Protein AF-A0A8S4QIR5-F1 (afdb_monomer)

pLDDT: mean 88.39, std 11.43, range [55.75, 97.75]

Nearest PDB structures (foldseek):
  1wxa-assembly1_A  TM=8.131E-01  e=6.618E-05  Mus musculus
  2m4n-assembly1_A  TM=8.675E-01  e=7.318E-03  Caenorhabditis elegans
  8b69-assembly1_A  TM=8.613E-01  e=3.821E-01  Homo sapiens
  8b69-assembly1_C  TM=8.270E-01  e=4.380E-01  Homo sapiens
  2rvk-assembly1_A  TM=4.709E-01  e=2.956E+00  Schizosaccharomyces pombe 972h-

InterPro domains:
  IPR000159 Ras-associating domain [PF00788] (27-77)
  IPR000159 Ras-associating domain [PS50200] (25-78)
  IPR028842 Afadin [PTHR10398] (1-78)
  IPR029071 Ubiquitin-like domain superfamily [SSF54236] (26-78)

Sequence (78 aa):
MRRRRQQKLERKLQQFRSKDGGPDTGGTLKIYGSSLCPDVPYKTLLLSVGDTAAGVVREMLDKYGLSRHDPHHYCVVQ

Organism: NCBI:txid348720

Radius of gyration: 13.54 Å; Cα contacts (8 Å, |Δi|>4): 74; chains: 1; bounding box: 32×26×32 Å

Structure (mmCIF, N/CA/C/O backbone):
data_AF-A0A8S4QIR5-F1
#
_entry.id   AF-A0A8S4QIR5-F1
#
loop_
_atom_site.group_PDB
_atom_site.id
_atom_site.type_symbol
_atom_site.label_atom_id
_atom_site.label_alt_id
_atom_site.label_comp_id
_atom_site.label_asym_id
_atom_site.label_entity_id
_atom_site.label_seq_id
_atom_site.pdbx_PDB_ins_code
_atom_site.Cartn_x
_atom_site.Cartn_y
_atom_site.Cartn_z
_atom_site.occupancy
_atom_site.B_iso_or_equiv
_atom_site.auth_seq_id
_atom_site.auth_comp_id
_atom_site.auth_asym_id
_atom_site.auth_atom_id
_atom_site.pdbx_PDB_model_num
ATOM 1 N N . MET A 1 1 ? 8.846 10.266 14.283 1.00 61.34 1 MET A N 1
ATOM 2 C CA . MET A 1 1 ? 7.849 9.994 13.214 1.00 61.34 1 MET A CA 1
ATOM 3 C C . MET A 1 1 ? 8.188 10.630 11.859 1.00 61.34 1 MET A C 1
ATOM 5 O O . MET A 1 1 ? 8.189 9.910 10.867 1.00 61.34 1 MET A O 1
ATOM 9 N N . ARG A 1 2 ? 8.530 11.928 11.783 1.00 78.75 2 ARG A N 1
ATOM 10 C CA . ARG A 1 2 ? 8.803 12.647 10.515 1.00 78.75 2 ARG A CA 1
ATOM 11 C C . ARG A 1 2 ? 9.906 12.018 9.639 1.00 78.75 2 ARG A C 1
ATOM 13 O O . ARG A 1 2 ? 9.691 11.812 8.452 1.00 78.75 2 ARG A O 1
ATOM 20 N N . ARG A 1 3 ? 11.036 11.613 10.236 1.00 88.56 3 ARG A N 1
ATOM 21 C CA . ARG A 1 3 ? 12.189 11.037 9.510 1.00 88.56 3 ARG A CA 1
ATOM 22 C C . ARG A 1 3 ? 11.882 9.715 8.788 1.00 88.56 3 ARG A C 1
ATOM 24 O O . ARG A 1 3 ? 12.274 9.556 7.641 1.00 88.56 3 ARG A O 1
ATOM 31 N N . ARG A 1 4 ? 11.148 8.785 9.419 1.00 83.56 4 ARG A N 1
ATOM 32 C CA . ARG A 1 4 ? 10.800 7.482 8.807 1.00 83.56 4 ARG A CA 1
ATOM 33 C C . ARG A 1 4 ? 9.864 7.637 7.605 1.00 83.56 4 ARG A C 1
ATOM 35 O O . ARG A 1 4 ? 10.067 6.984 6.589 1.00 83.56 4 ARG A O 1
ATOM 42 N N . ARG A 1 5 ? 8.862 8.521 7.710 1.00 81.56 5 ARG A N 1
ATOM 43 C CA . ARG A 1 5 ? 7.946 8.825 6.596 1.00 81.56 5 ARG A CA 1
ATOM 44 C C . ARG A 1 5 ? 8.686 9.443 5.412 1.00 81.56 5 ARG A C 1
ATOM 46 O O . ARG A 1 5 ? 8.479 8.997 4.291 1.00 81.56 5 ARG A O 1
ATOM 53 N N . GLN A 1 6 ? 9.570 10.402 5.685 1.00 86.25 6 GLN A N 1
ATOM 54 C CA . GLN A 1 6 ? 10.390 11.049 4.662 1.00 86.25 6 GLN A CA 1
ATOM 55 C C . GLN A 1 6 ? 11.266 10.032 3.917 1.00 86.25 6 GLN A C 1
ATOM 57 O O . GLN A 1 6 ? 11.208 9.958 2.697 1.00 86.25 6 GLN A O 1
ATOM 62 N N . GLN A 1 7 ? 11.974 9.165 4.647 1.00 88.44 7 GLN A N 1
ATOM 63 C CA . GLN A 1 7 ? 12.812 8.119 4.047 1.00 88.44 7 GLN A CA 1
ATOM 64 C C . GLN A 1 7 ? 12.012 7.116 3.209 1.00 88.44 7 GLN A C 1
ATOM 66 O O . GLN A 1 7 ? 12.478 6.682 2.159 1.00 88.44 7 GLN A O 1
ATOM 71 N N . LYS A 1 8 ? 10.811 6.730 3.663 1.00 85.75 8 LYS A N 1
ATOM 72 C CA . LYS A 1 8 ? 9.933 5.833 2.899 1.00 85.75 8 LYS A CA 1
ATOM 73 C C . LYS A 1 8 ? 9.502 6.481 1.583 1.00 85.75 8 LYS A C 1
ATOM 75 O O . LYS A 1 8 ? 9.550 5.827 0.546 1.00 85.75 8 LYS A O 1
ATOM 80 N N . LEU A 1 9 ? 9.122 7.759 1.631 1.00 84.75 9 LEU A N 1
ATOM 81 C CA . LEU A 1 9 ? 8.746 8.518 0.444 1.00 84.75 9 LEU A CA 1
ATOM 82 C C . LEU A 1 9 ? 9.929 8.676 -0.517 1.00 84.75 9 LEU A C 1
ATOM 84 O O . LEU A 1 9 ? 9.770 8.417 -1.699 1.00 84.75 9 LEU A O 1
ATOM 88 N N . GLU A 1 10 ? 11.112 9.034 -0.021 1.00 86.25 10 GLU A N 1
ATOM 89 C CA . GLU A 1 10 ? 12.320 9.184 -0.840 1.00 86.25 10 GLU A CA 1
ATOM 90 C C . GLU A 1 10 ? 12.720 7.879 -1.530 1.00 86.25 10 GLU A C 1
ATOM 92 O O . GLU A 1 10 ? 13.007 7.892 -2.723 1.00 86.25 10 GLU A O 1
ATOM 97 N N . ARG A 1 11 ? 12.674 6.744 -0.819 1.00 85.12 11 ARG A N 1
ATOM 98 C CA . ARG A 1 11 ? 12.932 5.422 -1.415 1.00 85.12 11 ARG A CA 1
ATOM 99 C C . ARG A 1 11 ? 11.921 5.076 -2.498 1.00 85.12 11 ARG A C 1
ATOM 101 O O . ARG A 1 11 ? 12.325 4.633 -3.566 1.00 85.12 11 ARG A O 1
ATOM 108 N N . LYS A 1 12 ? 10.629 5.302 -2.235 1.00 82.50 12 LYS A N 1
ATOM 109 C CA . LYS A 1 12 ? 9.572 5.119 -3.236 1.00 82.50 12 LYS A CA 1
ATOM 110 C C . LYS A 1 12 ? 9.873 6.006 -4.442 1.00 82.50 12 LYS A C 1
ATOM 112 O O . LYS A 1 12 ? 10.065 5.466 -5.513 1.00 82.50 12 LYS A O 1
ATOM 117 N N . LEU A 1 13 ? 10.058 7.318 -4.263 1.00 81.94 13 LEU A N 1
ATOM 118 C CA . LEU A 1 13 ? 10.407 8.275 -5.328 1.00 81.94 13 LEU A CA 1
ATOM 119 C C . LEU A 1 13 ? 11.650 7.875 -6.136 1.00 81.94 13 LEU A C 1
ATOM 121 O O . LEU A 1 13 ? 11.669 8.089 -7.342 1.00 81.94 13 LEU A O 1
ATOM 125 N N . GLN A 1 14 ?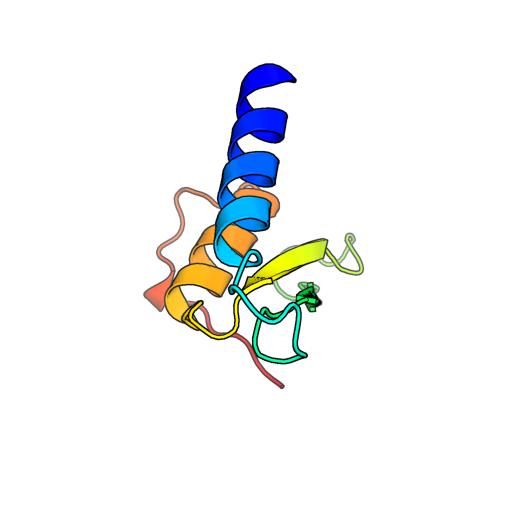 12.666 7.276 -5.513 1.00 80.75 14 GLN A N 1
ATOM 126 C CA . GLN A 1 14 ? 13.827 6.733 -6.224 1.00 80.75 14 GLN A CA 1
ATOM 127 C C . GLN A 1 14 ? 13.471 5.540 -7.121 1.00 80.75 14 GLN A C 1
ATOM 129 O O . GLN A 1 14 ? 14.030 5.441 -8.207 1.00 80.75 14 GLN A O 1
ATOM 134 N N . GLN A 1 15 ? 12.524 4.682 -6.727 1.00 76.50 15 GLN A N 1
ATOM 135 C CA . GLN A 1 15 ? 12.020 3.595 -7.584 1.00 76.50 15 GLN A CA 1
ATOM 136 C C . GLN A 1 15 ? 11.292 4.125 -8.832 1.00 76.50 15 GLN A C 1
ATOM 138 O O . GLN A 1 15 ? 11.304 3.458 -9.858 1.00 76.50 15 GLN A O 1
ATOM 143 N N . PHE A 1 16 ? 10.728 5.339 -8.775 1.00 74.12 16 PHE A N 1
ATOM 144 C CA . PHE A 1 16 ? 10.140 6.036 -9.933 1.00 74.12 16 PHE A CA 1
ATOM 145 C C . PHE A 1 16 ? 11.167 6.808 -10.766 1.00 74.12 16 PHE A C 1
ATOM 147 O O . PHE A 1 16 ? 10.804 7.427 -11.758 1.00 74.12 16 PHE A O 1
ATOM 154 N N . ARG A 1 17 ? 12.448 6.851 -10.388 1.00 68.38 17 ARG A N 1
ATOM 155 C CA . ARG A 1 17 ? 13.477 7.518 -11.198 1.00 68.38 17 ARG A CA 1
ATOM 156 C C . ARG A 1 17 ? 14.053 6.539 -12.221 1.00 68.38 17 ARG A C 1
ATOM 158 O O . ARG A 1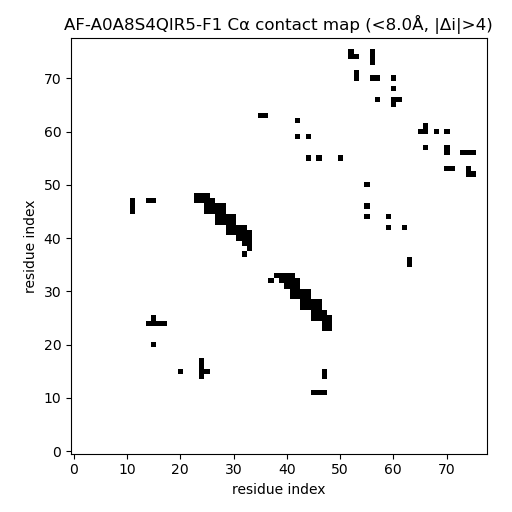 17 ? 15.237 6.219 -12.180 1.00 68.38 17 ARG A O 1
ATOM 165 N N . SER A 1 18 ? 13.217 6.067 -13.143 1.00 60.75 18 SER A N 1
ATOM 166 C CA . SER A 1 18 ? 13.702 5.475 -14.397 1.00 60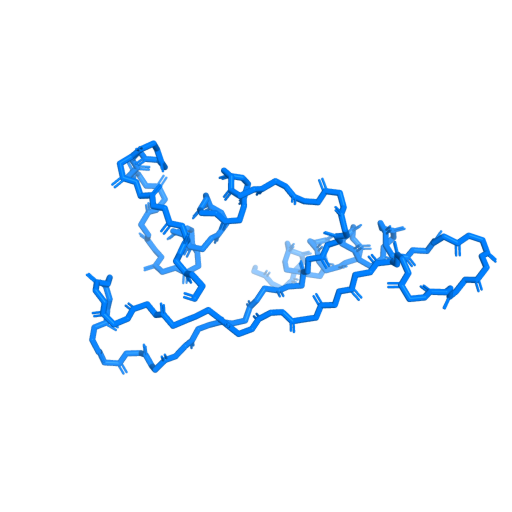.75 18 SER A CA 1
ATOM 167 C C . SER A 1 18 ? 14.327 6.583 -15.254 1.00 60.75 18 SER A C 1
ATOM 169 O O . SER A 1 18 ? 13.845 7.718 -15.228 1.00 60.75 18 SER A O 1
ATOM 171 N N . LYS A 1 19 ? 15.405 6.276 -15.992 1.00 55.75 19 LYS A N 1
ATOM 172 C CA . LYS A 1 19 ? 16.218 7.256 -16.745 1.00 55.75 19 LYS A CA 1
ATOM 173 C C . LYS A 1 19 ? 15.415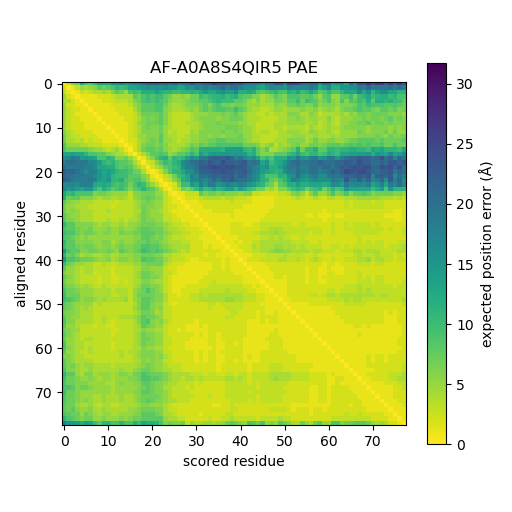 8.146 -17.707 1.00 55.75 19 LYS A C 1
ATOM 175 O O . LYS A 1 19 ? 15.846 9.266 -17.959 1.00 55.75 19 LYS A O 1
ATOM 180 N N . ASP A 1 20 ? 14.254 7.682 -18.164 1.00 59.25 20 ASP A N 1
ATOM 181 C CA . ASP A 1 20 ? 13.467 8.338 -19.212 1.00 59.25 20 ASP A CA 1
ATOM 182 C C . ASP A 1 20 ? 12.200 9.057 -18.707 1.00 59.25 20 ASP A C 1
ATOM 184 O O . ASP A 1 20 ? 11.479 9.651 -19.501 1.00 59.25 20 ASP A O 1
ATOM 188 N N . GLY A 1 21 ? 11.896 9.023 -17.398 1.00 58.25 21 GLY A N 1
ATOM 189 C CA . GLY A 1 21 ? 10.741 9.742 -16.822 1.00 58.25 21 GLY A CA 1
ATOM 190 C C . GLY A 1 21 ? 9.363 9.326 -17.370 1.00 58.25 21 GLY A C 1
ATOM 191 O O . GLY A 1 21 ? 8.386 10.051 -17.186 1.00 58.25 21 GLY A O 1
ATOM 192 N N . GLY A 1 22 ? 9.292 8.184 -18.060 1.00 61.56 22 GLY A N 1
ATOM 193 C CA . GLY A 1 22 ? 8.101 7.693 -18.746 1.00 61.56 22 GLY A CA 1
ATOM 194 C C . GLY A 1 22 ? 7.043 7.064 -17.824 1.00 61.56 22 GLY A C 1
ATOM 195 O O . GLY A 1 22 ? 7.321 6.784 -16.653 1.00 61.56 22 GLY A O 1
ATOM 196 N N . PRO A 1 23 ? 5.832 6.807 -18.356 1.00 60.09 23 PRO A N 1
ATOM 197 C CA . PRO A 1 23 ? 4.663 6.303 -17.617 1.00 60.09 23 PRO A CA 1
ATOM 198 C C . PRO A 1 23 ? 4.885 4.953 -16.912 1.00 60.09 23 PRO A C 1
ATOM 200 O O . PRO A 1 23 ? 4.169 4.634 -15.964 1.00 60.09 23 PRO A O 1
ATOM 203 N N . ASP A 1 24 ? 5.926 4.208 -17.286 1.00 66.31 24 ASP A N 1
ATOM 204 C CA . ASP A 1 24 ? 6.324 2.931 -16.676 1.00 66.31 24 ASP A CA 1
ATOM 205 C C . ASP A 1 24 ? 6.991 3.077 -15.299 1.00 66.31 24 ASP A C 1
ATOM 207 O O . ASP A 1 24 ? 7.591 2.144 -14.773 1.00 66.31 24 ASP A O 1
ATOM 211 N N . THR A 1 25 ? 6.929 4.259 -14.691 1.00 76.69 25 THR A N 1
ATOM 212 C CA . THR A 1 25 ? 7.462 4.486 -13.345 1.00 76.69 25 THR A CA 1
ATOM 213 C C . THR A 1 25 ? 6.437 4.168 -12.259 1.00 76.69 25 THR A C 1
ATOM 215 O O . THR A 1 25 ? 6.830 3.700 -11.192 1.00 76.69 25 THR A O 1
ATOM 218 N N . GLY A 1 26 ? 5.134 4.307 -12.536 1.00 84.44 26 GLY A N 1
ATOM 219 C CA . GLY A 1 26 ? 4.017 4.015 -11.626 1.00 84.44 26 GLY A CA 1
ATOM 220 C C . GLY A 1 26 ? 3.239 5.269 -11.199 1.00 84.44 26 GLY A C 1
ATOM 221 O O . GLY A 1 26 ? 3.252 6.280 -11.894 1.00 84.44 26 GLY A O 1
ATOM 222 N N . GLY A 1 27 ? 2.531 5.236 -10.064 1.00 88.56 27 GLY A N 1
ATOM 223 C CA . GLY A 1 27 ? 1.704 6.366 -9.631 1.00 88.56 27 GLY A CA 1
ATOM 224 C C . GLY A 1 27 ? 1.063 6.227 -8.252 1.00 88.56 27 GLY A C 1
ATOM 225 O O . GLY A 1 27 ? 1.393 5.347 -7.459 1.00 88.56 27 GLY A O 1
ATOM 226 N N . THR A 1 28 ? 0.143 7.140 -7.935 1.00 92.50 28 THR A N 1
ATOM 227 C CA . THR A 1 28 ? -0.626 7.080 -6.683 1.00 92.50 28 THR A CA 1
ATOM 228 C C . THR A 1 28 ? -1.931 6.327 -6.901 1.00 92.50 28 THR A C 1
ATOM 230 O O . THR A 1 28 ? -2.795 6.791 -7.640 1.00 92.50 28 THR A O 1
ATOM 233 N N . LEU A 1 29 ? -2.106 5.208 -6.201 1.00 93.94 29 LEU A N 1
ATOM 234 C CA . LEU A 1 29 ? -3.331 4.419 -6.218 1.00 93.94 29 LEU A CA 1
ATOM 235 C C . LEU A 1 29 ? -4.221 4.793 -5.027 1.00 93.94 29 LEU A C 1
ATOM 237 O O . LEU A 1 29 ? -3.748 4.850 -3.888 1.00 93.94 29 LEU A O 1
ATOM 241 N N . LYS A 1 30 ? -5.511 5.049 -5.274 1.00 97.38 30 LYS A N 1
ATOM 242 C CA . LYS A 1 30 ? -6.538 5.138 -4.223 1.00 97.38 30 LYS A CA 1
ATOM 243 C C . LYS A 1 30 ? -7.090 3.737 -3.984 1.00 97.38 30 LYS A C 1
ATOM 245 O O . LYS A 1 30 ? -7.631 3.139 -4.903 1.00 97.38 30 LYS A O 1
ATOM 250 N N . ILE A 1 31 ? -6.954 3.234 -2.763 1.00 97.44 31 ILE A N 1
ATOM 251 C CA . ILE A 1 31 ? -7.450 1.913 -2.375 1.00 97.44 31 ILE A CA 1
ATOM 252 C C . ILE A 1 31 ? -8.583 2.115 -1.372 1.00 97.44 31 ILE A C 1
ATOM 254 O O . ILE A 1 31 ? -8.387 2.718 -0.310 1.00 97.44 31 ILE A O 1
ATOM 258 N N . TYR A 1 32 ? -9.763 1.623 -1.734 1.00 97.25 32 TYR A N 1
ATOM 259 C CA . TYR A 1 32 ? -10.957 1.639 -0.899 1.00 97.25 32 TYR A CA 1
ATOM 260 C C . TYR A 1 32 ? -10.916 0.431 0.035 1.00 97.25 32 TYR A C 1
ATOM 262 O O . TYR A 1 32 ? -10.720 -0.697 -0.406 1.00 97.25 32 TYR A O 1
ATOM 270 N N . GLY A 1 33 ? -11.045 0.680 1.335 1.00 95.44 33 GLY A N 1
ATOM 271 C CA . GLY A 1 33 ? -10.893 -0.341 2.373 1.00 95.44 33 GLY A CA 1
ATOM 272 C C . GLY A 1 33 ? -12.092 -0.403 3.304 1.00 95.44 33 GLY A C 1
ATOM 273 O O . GLY A 1 33 ? -11.901 -0.624 4.496 1.00 95.44 33 GLY A O 1
ATOM 274 N N . SER A 1 34 ? -13.306 -0.187 2.790 1.00 95.25 34 SER A N 1
ATOM 275 C CA . SER A 1 34 ? -14.542 -0.213 3.585 1.00 95.25 34 SER A CA 1
ATOM 276 C C . SER A 1 34 ? -14.725 -1.535 4.340 1.00 95.25 34 SER A C 1
ATOM 278 O O . SER A 1 34 ? -15.206 -1.524 5.467 1.00 95.25 34 SER A O 1
ATOM 280 N N . SER A 1 35 ? -14.254 -2.658 3.785 1.00 93.56 35 SER A N 1
ATOM 281 C CA . SER A 1 35 ? -14.236 -3.967 4.460 1.00 93.56 35 SER A CA 1
ATOM 282 C C . SER A 1 35 ? -13.226 -4.074 5.613 1.00 93.56 35 SER A C 1
ATOM 284 O O . SER A 1 35 ? -13.337 -4.982 6.429 1.00 93.56 35 SER A O 1
ATOM 286 N N . LEU A 1 36 ? -12.229 -3.184 5.683 1.00 94.50 36 LEU A N 1
ATOM 287 C CA . LEU A 1 36 ? -11.238 -3.130 6.768 1.00 94.50 36 LEU A CA 1
ATOM 288 C C . LEU A 1 36 ? -11.611 -2.089 7.827 1.00 94.50 36 LEU A C 1
ATOM 290 O O . LEU A 1 36 ? -11.435 -2.320 9.019 1.00 94.50 36 LEU A O 1
ATOM 294 N N . CYS A 1 37 ? -12.070 -0.917 7.388 1.00 95.38 37 CYS A N 1
ATOM 295 C CA . CYS A 1 37 ? -12.428 0.206 8.245 1.00 95.38 37 CYS A CA 1
ATOM 296 C C . CYS A 1 37 ? -13.511 1.044 7.538 1.00 95.38 37 CYS A C 1
ATOM 298 O O . CYS A 1 37 ? -13.164 1.896 6.713 1.00 95.38 37 CYS A O 1
ATOM 300 N N . PRO A 1 38 ? -14.803 0.798 7.832 1.00 95.44 38 PRO A N 1
ATOM 301 C CA . PRO A 1 38 ? -15.932 1.425 7.137 1.00 95.44 38 PRO A CA 1
ATOM 302 C C . PRO A 1 38 ? -15.925 2.958 7.176 1.00 95.44 38 PRO A C 1
ATOM 304 O O . PRO A 1 38 ? -16.331 3.599 6.211 1.00 95.44 38 PRO A O 1
ATOM 307 N N . ASP A 1 39 ? -15.403 3.544 8.255 1.00 96.31 39 ASP A N 1
ATOM 308 C CA . ASP A 1 39 ? -15.380 4.997 8.469 1.00 96.31 39 ASP A CA 1
ATOM 309 C C . ASP A 1 39 ? -14.297 5.725 7.652 1.00 96.31 39 ASP A C 1
ATOM 311 O O . ASP A 1 39 ? -14.267 6.955 7.591 1.00 96.31 39 ASP A O 1
ATOM 315 N N . VAL A 1 40 ? -13.371 4.987 7.027 1.00 96.00 40 VAL A N 1
ATOM 316 C CA . VAL A 1 40 ? -12.272 5.559 6.242 1.00 96.00 40 VAL A CA 1
ATOM 317 C C . VAL A 1 40 ? -12.518 5.297 4.753 1.00 96.00 40 VAL A C 1
ATOM 319 O O . VAL A 1 40 ? -12.348 4.162 4.304 1.00 96.00 40 VAL A O 1
ATOM 322 N N . PRO A 1 41 ? -12.819 6.332 3.942 1.00 95.25 41 PRO A N 1
ATOM 323 C CA . PRO A 1 41 ? -13.290 6.146 2.568 1.00 95.25 41 PRO A CA 1
ATOM 324 C C . PRO A 1 41 ? -12.239 5.488 1.668 1.00 95.25 41 PRO A C 1
ATOM 326 O O . PRO A 1 41 ? -12.536 4.564 0.917 1.00 9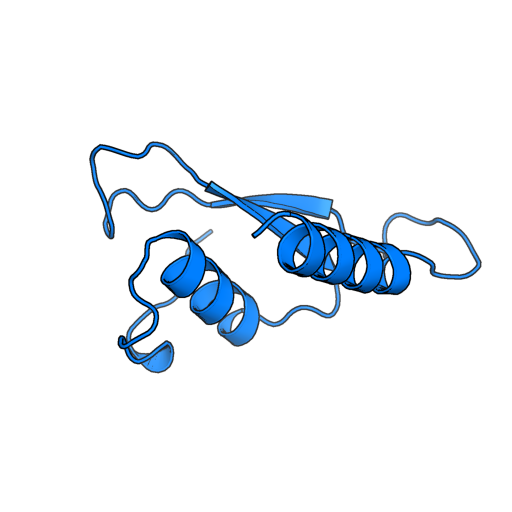5.25 41 PRO A O 1
ATOM 329 N N . TYR A 1 42 ? -10.991 5.945 1.752 1.00 97.19 42 TYR A N 1
ATOM 330 C CA . TYR A 1 42 ? -9.859 5.339 1.062 1.00 97.19 42 TYR A CA 1
ATOM 331 C C . TYR A 1 42 ? -8.555 5.711 1.760 1.00 97.19 42 TYR A C 1
ATOM 333 O O . TYR A 1 42 ? -8.465 6.704 2.491 1.00 97.19 42 TYR A O 1
ATOM 341 N N . LYS A 1 43 ? -7.491 4.965 1.464 1.00 97.31 43 LYS A N 1
ATOM 342 C CA . LYS A 1 43 ? -6.128 5.469 1.645 1.00 97.31 43 LYS A CA 1
ATOM 343 C C . LYS A 1 43 ? -5.360 5.354 0.337 1.00 97.31 43 LYS A C 1
ATOM 345 O O . LYS A 1 43 ? -5.645 4.524 -0.514 1.00 97.31 43 LYS A O 1
ATOM 350 N N . THR A 1 44 ? -4.372 6.224 0.184 1.00 96.38 44 THR A N 1
ATOM 351 C CA . THR A 1 44 ? -3.502 6.243 -0.994 1.00 96.38 44 THR A CA 1
ATOM 352 C C . THR A 1 44 ? -2.205 5.468 -0.781 1.00 96.38 44 THR A C 1
ATOM 354 O O . THR A 1 44 ? -1.617 5.548 0.299 1.00 96.38 44 THR A O 1
ATOM 357 N N . LEU A 1 45 ? -1.707 4.782 -1.801 1.00 94.56 45 LEU A N 1
ATOM 358 C CA . LEU A 1 45 ? -0.336 4.274 -1.835 1.00 94.56 45 LEU A CA 1
ATOM 359 C C . LEU A 1 45 ? 0.370 4.824 -3.066 1.00 94.56 45 LEU A C 1
ATOM 361 O O . LEU A 1 45 ? -0.222 4.912 -4.135 1.00 94.56 45 LEU A O 1
ATOM 365 N N . LEU A 1 46 ? 1.629 5.211 -2.899 1.00 91.81 46 LEU A N 1
ATOM 366 C CA . LEU A 1 46 ? 2.506 5.499 -4.025 1.00 91.81 46 LEU A CA 1
ATOM 367 C C . LEU A 1 46 ? 3.102 4.154 -4.463 1.00 91.81 46 LEU A C 1
ATOM 369 O O . LEU A 1 46 ? 3.751 3.508 -3.640 1.00 91.81 46 LEU A O 1
ATOM 373 N N . LEU A 1 47 ? 2.832 3.709 -5.688 1.00 91.00 47 LEU A N 1
ATOM 374 C CA . LEU A 1 47 ? 3.172 2.375 -6.194 1.00 91.00 47 LEU A CA 1
ATOM 375 C C . LEU A 1 47 ? 3.936 2.447 -7.510 1.00 91.00 47 LEU A C 1
ATOM 377 O O . LEU A 1 47 ? 3.512 3.168 -8.408 1.00 91.00 47 LEU A O 1
ATOM 381 N N . SER A 1 48 ? 5.028 1.698 -7.621 1.00 88.19 48 SER A N 1
ATOM 382 C CA . SER A 1 48 ? 5.726 1.500 -8.895 1.00 88.19 48 SER A CA 1
ATOM 383 C C . SER A 1 48 ? 5.054 0.395 -9.713 1.00 88.19 48 SER A C 1
ATOM 385 O O . SER A 1 48 ? 4.335 -0.433 -9.154 1.00 88.19 48 SER A O 1
ATOM 387 N N . VAL A 1 49 ? 5.320 0.322 -11.019 1.00 86.94 49 VAL A N 1
ATOM 388 C CA . VAL A 1 49 ? 4.820 -0.791 -11.857 1.00 86.94 49 VAL A CA 1
ATOM 389 C C . VAL A 1 49 ? 5.391 -2.158 -11.453 1.00 86.94 49 VAL A C 1
ATOM 391 O O . VAL A 1 49 ? 4.829 -3.187 -11.808 1.00 86.94 49 VAL A O 1
ATOM 394 N N . GLY A 1 50 ? 6.497 -2.178 -10.700 1.00 87.25 50 GLY A N 1
ATOM 395 C CA . GLY A 1 50 ? 7.096 -3.397 -10.157 1.00 87.25 50 GLY A CA 1
ATOM 396 C C . GLY A 1 50 ? 6.524 -3.832 -8.803 1.00 87.25 50 GLY A C 1
ATOM 397 O O . GLY A 1 50 ? 6.915 -4.883 -8.297 1.00 87.25 50 GLY A O 1
ATOM 398 N N . ASP A 1 51 ? 5.632 -3.045 -8.189 1.00 90.94 51 ASP A N 1
ATOM 399 C CA . ASP A 1 51 ? 5.014 -3.421 -6.916 1.00 90.94 51 ASP A CA 1
ATOM 400 C C . ASP A 1 51 ? 4.022 -4.579 -7.119 1.00 90.94 51 ASP A C 1
ATOM 402 O O . ASP A 1 51 ? 3.144 -4.546 -7.979 1.00 90.94 51 ASP A O 1
ATOM 406 N N . THR A 1 52 ? 4.137 -5.618 -6.289 1.00 94.31 52 THR A N 1
ATOM 407 C CA . THR A 1 52 ? 3.257 -6.793 -6.354 1.00 94.31 52 THR A CA 1
ATOM 408 C C . THR A 1 52 ? 1.995 -6.596 -5.521 1.00 94.31 52 THR A C 1
ATOM 410 O O . THR A 1 52 ? 2.021 -5.922 -4.489 1.00 94.31 52 THR A O 1
ATOM 413 N N . ALA A 1 53 ? 0.899 -7.267 -5.891 1.00 95.25 53 ALA A N 1
ATOM 414 C CA . ALA A 1 53 ? -0.348 -7.235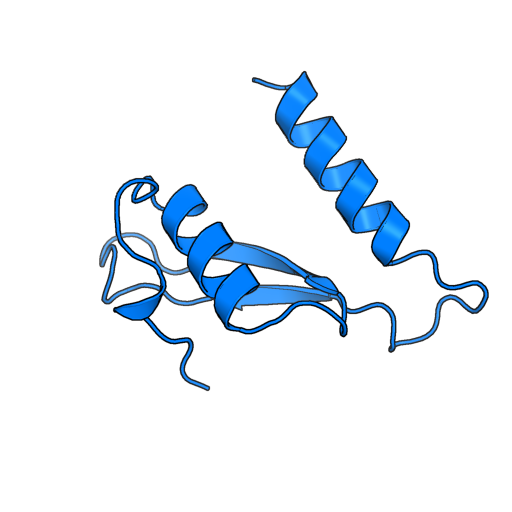 -5.121 1.00 95.25 53 ALA A CA 1
ATOM 415 C C . ALA A 1 53 ? -0.135 -7.607 -3.639 1.00 95.25 53 ALA A C 1
ATOM 417 O O . ALA A 1 53 ? -0.640 -6.925 -2.751 1.00 95.25 53 ALA A O 1
ATOM 418 N N . ALA A 1 54 ? 0.688 -8.620 -3.353 1.00 96.19 54 ALA A N 1
ATOM 419 C CA . ALA A 1 54 ? 1.035 -9.005 -1.982 1.00 96.19 54 ALA A CA 1
ATOM 420 C C . ALA A 1 54 ? 1.762 -7.883 -1.211 1.00 96.19 54 ALA A C 1
ATOM 422 O O . ALA A 1 54 ? 1.493 -7.659 -0.027 1.00 96.19 54 ALA A O 1
ATOM 423 N N . GLY A 1 55 ? 2.664 -7.149 -1.873 1.00 95.38 55 GLY A N 1
ATOM 424 C CA . GLY A 1 55 ? 3.321 -5.974 -1.299 1.00 95.38 55 GLY A CA 1
ATOM 425 C C . GLY A 1 55 ? 2.335 -4.839 -1.014 1.00 95.38 55 GLY A C 1
ATOM 426 O O . GLY A 1 55 ? 2.358 -4.264 0.076 1.00 95.38 55 GLY A O 1
ATOM 427 N N . VAL A 1 56 ? 1.422 -4.579 -1.954 1.00 96.12 56 VAL A N 1
ATOM 428 C CA . VAL A 1 56 ? 0.351 -3.580 -1.824 1.00 96.12 56 VAL A CA 1
ATOM 429 C C . VAL A 1 56 ? -0.556 -3.894 -0.634 1.00 96.12 56 VAL A C 1
ATOM 431 O O . VAL A 1 56 ? -0.784 -3.020 0.202 1.00 96.12 56 VAL A O 1
ATOM 434 N N . VAL A 1 57 ? -1.025 -5.141 -0.507 1.00 97.75 57 VAL A N 1
ATOM 435 C CA . VAL A 1 57 ? -1.862 -5.589 0.618 1.00 97.75 57 VAL A CA 1
ATOM 436 C C . VAL A 1 57 ? -1.145 -5.371 1.948 1.00 97.75 57 VAL A C 1
ATOM 438 O O . VAL A 1 57 ? -1.699 -4.740 2.849 1.00 97.75 57 VAL A O 1
ATOM 441 N N . ARG A 1 58 ? 0.108 -5.827 2.070 1.00 97.38 58 ARG A N 1
ATOM 442 C CA . ARG A 1 58 ? 0.907 -5.653 3.293 1.00 97.38 58 ARG A CA 1
ATOM 443 C C . ARG A 1 58 ? 1.047 -4.178 3.673 1.00 97.38 58 ARG A C 1
ATOM 445 O O . ARG A 1 58 ? 0.869 -3.821 4.836 1.00 97.38 58 ARG A O 1
ATOM 452 N N . GLU A 1 59 ? 1.368 -3.323 2.703 1.00 96.06 59 GLU A N 1
ATOM 453 C CA . GLU A 1 59 ? 1.528 -1.888 2.936 1.00 96.06 59 GLU A CA 1
ATOM 454 C C . GLU A 1 59 ? 0.200 -1.222 3.335 1.00 96.06 59 GLU A C 1
ATOM 456 O O . GLU A 1 59 ? 0.181 -0.337 4.196 1.00 96.06 59 GLU A O 1
ATOM 461 N N . MET A 1 60 ? -0.916 -1.665 2.754 1.00 97.06 60 MET A N 1
ATOM 462 C CA . MET A 1 60 ? -2.239 -1.142 3.076 1.00 97.06 60 MET A CA 1
ATOM 463 C C . MET A 1 60 ? -2.697 -1.549 4.481 1.00 97.06 60 MET A C 1
ATOM 465 O O . MET A 1 60 ? -3.190 -0.695 5.222 1.00 97.06 60 MET A O 1
ATOM 469 N N . LEU A 1 61 ? -2.474 -2.807 4.882 1.00 97.62 61 LEU A N 1
ATOM 470 C CA . LEU A 1 61 ? -2.753 -3.289 6.240 1.00 97.62 61 LEU A CA 1
ATOM 471 C C . LEU A 1 61 ? -1.982 -2.471 7.284 1.00 97.62 61 LEU A C 1
ATOM 473 O O . LEU A 1 61 ? -2.582 -1.985 8.242 1.00 97.62 61 LEU A O 1
ATOM 477 N N . ASP A 1 62 ? -0.689 -2.212 7.062 1.00 96.06 62 ASP A N 1
ATOM 478 C CA . ASP A 1 62 ? 0.105 -1.331 7.931 1.00 96.06 62 ASP A CA 1
ATOM 479 C C . ASP A 1 62 ? -0.496 0.086 8.004 1.00 96.06 62 ASP A C 1
ATOM 481 O O . ASP A 1 62 ? -0.644 0.664 9.082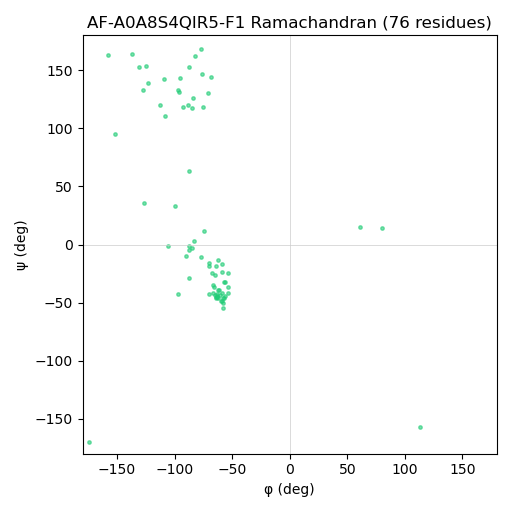 1.00 96.06 62 ASP A O 1
ATOM 485 N N . LYS A 1 63 ? -0.954 0.638 6.871 1.00 95.25 63 LYS A N 1
ATOM 486 C CA . LYS A 1 63 ? -1.567 1.975 6.828 1.00 95.25 63 LYS A CA 1
ATOM 487 C C . LYS A 1 63 ? -2.914 2.053 7.559 1.00 95.25 63 LYS A C 1
ATOM 489 O O . LYS A 1 63 ? -3.298 3.152 7.981 1.00 95.25 63 LYS A O 1
ATOM 494 N N . TYR A 1 64 ? -3.628 0.938 7.703 1.00 95.81 64 TYR A N 1
ATOM 495 C CA . TYR A 1 64 ? -4.826 0.798 8.543 1.00 95.81 64 TYR A CA 1
ATOM 496 C C . TYR A 1 64 ? -4.522 0.412 9.999 1.00 95.81 64 TYR A C 1
ATOM 498 O O . TYR A 1 64 ? -5.448 0.343 10.797 1.00 95.81 64 TYR A O 1
ATOM 506 N N . GLY A 1 65 ? -3.255 0.217 10.377 1.00 95.50 65 GLY A N 1
ATOM 507 C CA . GLY A 1 65 ? -2.882 -0.198 11.734 1.00 95.50 65 GLY A CA 1
ATOM 508 C C . GLY A 1 65 ? -3.046 -1.700 11.996 1.00 95.50 65 GLY A C 1
ATOM 509 O O . GLY A 1 65 ? -2.984 -2.129 13.142 1.00 95.50 65 GLY A O 1
ATOM 510 N N . LEU A 1 66 ? -3.210 -2.506 10.944 1.00 96.62 66 LEU A N 1
ATOM 511 C CA . LEU A 1 66 ? -3.420 -3.956 10.979 1.00 96.62 66 LEU A CA 1
ATOM 512 C C . LEU A 1 66 ? -2.122 -4.731 10.694 1.00 96.62 66 LEU A C 1
ATOM 514 O O . LEU A 1 66 ? -2.139 -5.803 10.100 1.00 96.62 66 LEU A O 1
ATOM 518 N N . SER A 1 67 ? -0.968 -4.207 11.113 1.00 95.25 67 SER A N 1
ATOM 519 C CA . SER A 1 67 ? 0.357 -4.767 10.788 1.00 95.25 67 SER A CA 1
ATOM 520 C C . SER A 1 67 ? 0.618 -6.183 11.323 1.00 95.25 67 SER A C 1
ATOM 522 O O . SER A 1 67 ? 1.580 -6.823 10.903 1.00 95.25 67 SER A O 1
ATOM 524 N N . ARG A 1 68 ? -0.225 -6.678 12.239 1.00 96.38 68 ARG A N 1
ATOM 525 C CA . ARG A 1 68 ? -0.172 -8.045 12.788 1.00 96.38 68 ARG A CA 1
ATOM 526 C C . ARG A 1 68 ? -1.002 -9.063 12.001 1.00 96.38 68 ARG A C 1
ATOM 528 O O . ARG A 1 68 ? -0.907 -10.249 12.289 1.00 96.38 68 ARG A O 1
ATOM 535 N N . HIS A 1 69 ? -1.831 -8.612 11.063 1.00 97.19 69 HIS A N 1
ATOM 536 C CA . HIS A 1 69 ? -2.645 -9.500 10.240 1.00 97.19 69 HIS A CA 1
ATOM 537 C C . HIS A 1 69 ? -1.786 -10.168 9.163 1.00 97.19 69 HIS A C 1
ATOM 539 O O . HIS A 1 69 ? -0.848 -9.554 8.651 1.00 97.19 69 HIS A O 1
ATOM 545 N N . ASP A 1 70 ? -2.121 -11.409 8.800 1.00 96.25 70 ASP A N 1
ATOM 546 C CA . ASP A 1 70 ? -1.468 -12.105 7.690 1.00 96.25 70 ASP A CA 1
ATOM 547 C C . ASP A 1 70 ? -1.971 -11.549 6.343 1.00 96.25 70 ASP A C 1
ATOM 549 O O . ASP A 1 70 ? -3.164 -11.673 6.051 1.00 96.25 70 ASP A O 1
ATOM 553 N N . PRO A 1 71 ? -1.099 -10.959 5.498 1.00 96.12 71 PRO A N 1
ATOM 554 C CA . PRO A 1 71 ? -1.486 -10.447 4.186 1.00 96.12 71 PRO A CA 1
ATOM 555 C C . PRO A 1 71 ? -2.093 -11.494 3.246 1.00 96.12 71 PRO A C 1
ATOM 557 O O . PRO A 1 71 ? -2.835 -11.111 2.350 1.00 96.12 71 PRO A O 1
ATOM 560 N N . HIS A 1 72 ? -1.817 -12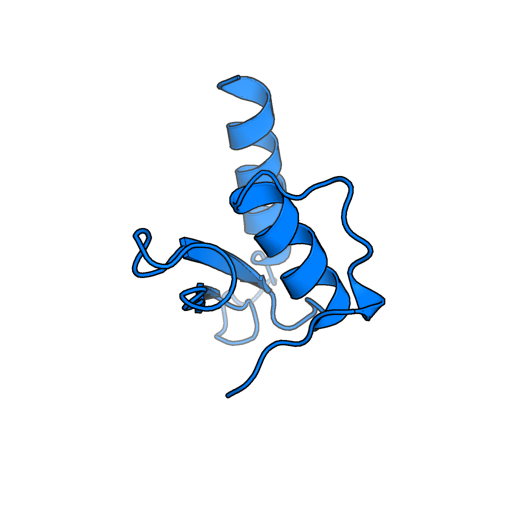.790 3.429 1.00 96.44 72 HIS A N 1
ATOM 561 C CA . HIS A 1 72 ? -2.348 -13.842 2.548 1.00 96.44 72 HIS A CA 1
ATOM 562 C C . HIS A 1 72 ? -3.859 -14.060 2.706 1.00 96.44 72 HIS A C 1
ATOM 564 O O . HIS A 1 72 ? -4.485 -14.646 1.828 1.00 96.44 72 HIS A O 1
ATOM 570 N N . HIS A 1 73 ? -4.462 -13.560 3.788 1.00 97.25 73 HIS A N 1
ATOM 571 C CA . HIS A 1 73 ? -5.915 -13.584 3.993 1.00 97.25 73 HIS A CA 1
ATOM 572 C C . HIS A 1 73 ? -6.648 -12.424 3.301 1.00 97.25 73 HIS A C 1
ATOM 574 O O . HIS A 1 73 ? -7.857 -12.273 3.463 1.00 97.25 73 HIS A O 1
ATOM 580 N N . TYR A 1 74 ? -5.930 -11.584 2.554 1.00 97.56 74 TYR A N 1
ATOM 581 C CA . TYR A 1 74 ? -6.469 -10.393 1.913 1.00 97.56 74 TYR A CA 1
ATOM 582 C C . TYR A 1 74 ? -6.053 -10.346 0.446 1.00 97.56 74 TYR A C 1
ATOM 584 O O . TYR A 1 74 ? -4.996 -10.834 0.052 1.00 97.56 74 TYR A O 1
ATOM 592 N N . CYS A 1 75 ? -6.875 -9.699 -0.370 1.00 96.88 75 CYS A N 1
ATOM 593 C CA . CYS A 1 75 ? -6.569 -9.417 -1.764 1.00 96.88 75 CYS A CA 1
ATOM 594 C C . CYS A 1 75 ? -6.976 -7.983 -2.112 1.00 96.88 75 CYS A C 1
ATOM 596 O O . CYS A 1 75 ? -7.713 -7.329 -1.371 1.00 96.88 75 CYS A O 1
ATOM 598 N N . VAL A 1 76 ? -6.462 -7.489 -3.236 1.00 95.12 76 VAL A N 1
ATOM 599 C CA . VAL A 1 76 ? -6.948 -6.259 -3.867 1.00 95.12 76 VAL A CA 1
ATOM 600 C C . VAL A 1 76 ? -7.915 -6.673 -4.969 1.00 95.12 76 VAL A C 1
ATOM 602 O O . VAL A 1 76 ? -7.597 -7.568 -5.749 1.00 95.12 76 VAL A O 1
ATOM 605 N N . VAL A 1 77 ? -9.076 -6.028 -5.019 1.00 95.12 77 VAL A N 1
ATOM 606 C CA . VAL A 1 77 ? -10.103 -6.240 -6.048 1.00 95.12 77 VAL A CA 1
ATOM 607 C C . VAL A 1 77 ? -10.147 -4.999 -6.943 1.00 95.12 77 VAL A C 1
ATOM 609 O O . VAL A 1 77 ? -9.951 -3.889 -6.438 1.00 95.12 77 VAL A O 1
ATOM 612 N N . GLN A 1 78 ? -10.343 -5.201 -8.249 1.00 88.94 78 GLN A N 1
ATOM 613 C CA . GLN A 1 78 ? -10.419 -4.147 -9.268 1.00 88.94 78 GLN A CA 1
ATOM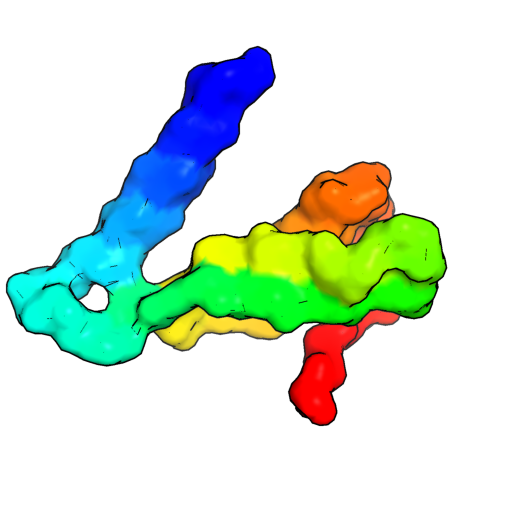 614 C C . GLN A 1 78 ? -11.867 -3.795 -9.603 1.00 88.94 78 GLN A C 1
ATOM 616 O O . GLN A 1 78 ? -12.686 -4.735 -9.697 1.00 88.94 78 GLN A O 1
#

Foldseek 3Di:
DVVVVVVVVVVLVVCLVDPPNDPQQFAKDWAAPCVLPVVDGTDIDGDGNPQDQLNVQCVVCVVSVNNVDDSVVDGGDD

Secondary structure (DSSP, 8-state):
-HHHHHHHHHHHHHHT--TT--GGG-EEEEE--TTT-TT---EEEEE-TT--HHHHHHHHHHHTT-TTS-GGG-----

Mean predicted aligned error: 5.24 Å

Solvent-accessible surface area (backbone atoms only — not comparable to full-atom values): 4926 Å² total; per-residue (Å²): 114,70,67,62,55,50,53,53,50,51,54,51,55,54,67,40,62,50,98,78,74,52,83,82,26,48,49,77,44,80,45,72,38,50,94,80,41,69,92,43,74,58,54,75,45,83,42,43,70,85,62,46,70,68,56,51,45,43,54,49,32,43,75,73,71,42,68,85,60,68,49,86,85,57,81,88,84,134